Protein AF-A0A4Q9HII8-F1 (afdb_monomer)

Solvent-accessible surface area (backbone atoms only — not comparable to full-atom values): 2689 Å² total; per-residue (Å²): 93,76,48,70,62,40,65,41,68,62,85,93,44,72,40,33,78,58,44,68,48,77,45,61,90,94,60,86,86,82,86,83,77,64,92,84,61,56,118

Secondary structure (DSSP, 8-state):
-EEEEEEEEETTEEEEEEEEEE--TT-------STTS--

Sequence (39 aa):
MAFSGVTRSYGAVRAVDGLDLTIGSGETVALLGRNGAGK

Nearest PDB structures (foldseek):
  2yyz-assembly1_A  TM=8.812E-01  e=2.333E-01  Thermotoga maritima MSB8
  4u00-assembly1_A  TM=8.283E-01  e=1.159E+00  Thermus thermophilus HB8
  6ic4-assembly1_J  TM=8.064E-01  e=1.642E+00  Acinetobacter baumannii

pLDDT: mean 91.62, std 4.32, range [79.44, 96.88]

Organism: Streptomyces kasugaensis (NCBI:txid1946)

Mean predicted aligned error: 3.25 Å

InterPro domains:
  IPR027417 P-loop containing nucleoside triphosphate hydrolase [G3DSA:3.40.50.300] (1-39)
  IPR027417 P-loop containing nucleoside triphosphate hydrolase [SSF52540] (5-39)

Radius of gyration: 11.71 Å; Cα contacts (8 Å, |Δi|>4): 49; chains: 1; bounding box: 24×13×33 Å

Foldseek 3Di:
DWDFQDWDDDVPDTLDGTDTDDADVVGDDDDDDDPSNND

Struc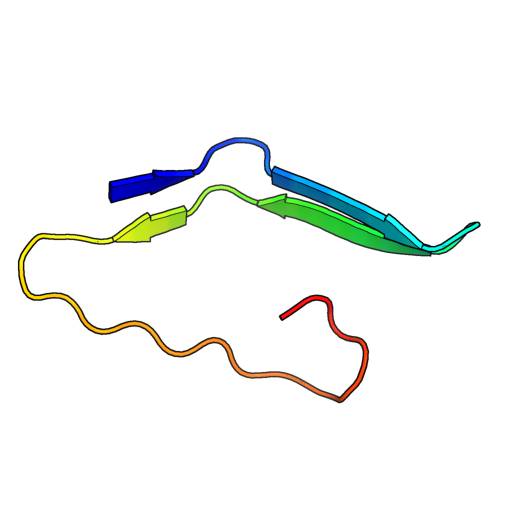ture (mmCIF, N/CA/C/O backbone):
data_AF-A0A4Q9HII8-F1
#
_entry.id   AF-A0A4Q9HII8-F1
#
loop_
_atom_site.group_PDB
_atom_site.id
_atom_site.type_symbol
_atom_site.label_atom_id
_atom_site.lab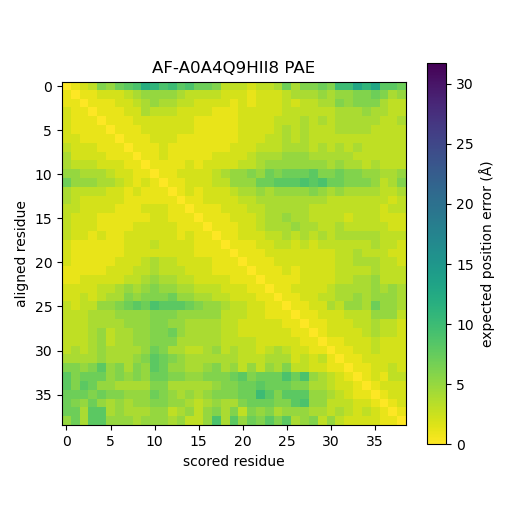el_alt_id
_atom_site.label_comp_id
_atom_site.label_asym_id
_atom_site.label_entity_id
_atom_site.label_seq_id
_atom_site.pdbx_PDB_ins_code
_atom_site.Cartn_x
_atom_site.Cartn_y
_atom_site.Cartn_z
_atom_site.occupancy
_atom_site.B_iso_or_equiv
_atom_site.auth_seq_id
_atom_site.auth_comp_id
_atom_site.auth_asym_id
_atom_site.auth_atom_id
_atom_site.pdbx_PDB_model_num
ATOM 1 N N . MET A 1 1 ? -13.133 1.599 7.419 1.00 88.75 1 MET A N 1
ATOM 2 C CA . MET A 1 1 ? -12.763 2.426 6.246 1.00 88.75 1 MET A CA 1
ATOM 3 C C . MET A 1 1 ? -12.624 1.508 5.043 1.00 88.75 1 MET A C 1
ATOM 5 O O . MET A 1 1 ? -12.213 0.374 5.238 1.00 88.75 1 MET A O 1
ATOM 9 N N . ALA A 1 2 ? -12.976 1.957 3.838 1.00 93.75 2 ALA A N 1
ATOM 10 C CA . ALA A 1 2 ? -12.846 1.146 2.629 1.00 93.75 2 ALA A CA 1
ATOM 11 C C . ALA A 1 2 ? -12.243 1.958 1.477 1.00 93.75 2 ALA A C 1
ATOM 13 O O . ALA A 1 2 ? -12.530 3.147 1.335 1.00 93.75 2 ALA A O 1
ATOM 14 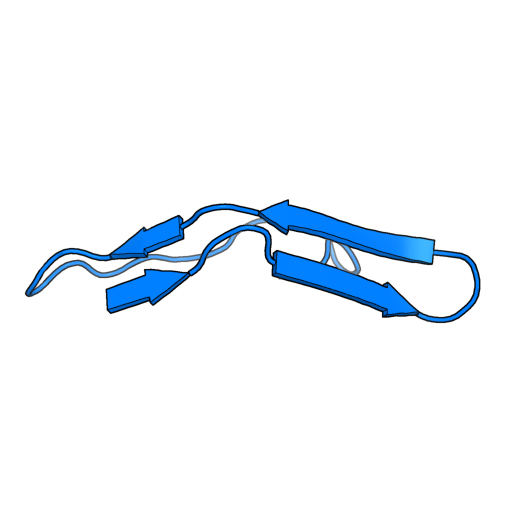N N . PHE A 1 3 ? -11.433 1.284 0.671 1.00 94.19 3 PHE A N 1
ATOM 15 C CA . PHE A 1 3 ? -10.900 1.730 -0.605 1.00 94.19 3 PHE A CA 1
ATOM 16 C C . PHE A 1 3 ? -11.325 0.726 -1.673 1.00 94.19 3 PHE A C 1
ATOM 18 O O . PHE A 1 3 ? -11.308 -0.480 -1.416 1.00 94.19 3 PHE A O 1
ATOM 25 N N . SER A 1 4 ? -11.681 1.213 -2.860 1.00 96.75 4 SER A N 1
ATOM 26 C CA . SER A 1 4 ? -12.093 0.349 -3.965 1.00 96.75 4 SER A CA 1
ATOM 27 C C . SER A 1 4 ? -11.475 0.794 -5.283 1.00 96.75 4 SER A C 1
ATOM 29 O O . SER A 1 4 ? -11.413 1.993 -5.563 1.00 96.75 4 SER A O 1
ATOM 31 N N . GLY A 1 5 ? -11.019 -0.169 -6.083 1.00 95.94 5 GLY A N 1
ATOM 32 C CA . GLY A 1 5 ? -10.446 0.051 -7.407 1.00 95.94 5 GLY A CA 1
ATOM 33 C C . GLY A 1 5 ? -9.226 0.973 -7.410 1.00 95.94 5 GLY A C 1
ATOM 34 O O . GLY A 1 5 ? -9.010 1.697 -8.383 1.00 95.94 5 GLY A O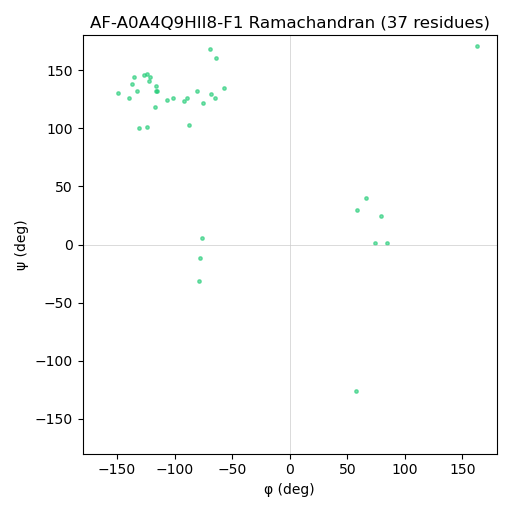 1
ATOM 35 N N . 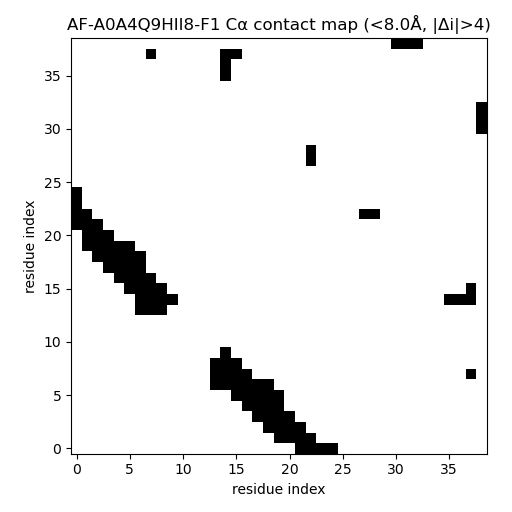VAL A 1 6 ? -8.440 1.003 -6.329 1.00 94.44 6 VAL A N 1
ATOM 36 C CA . VAL A 1 6 ? -7.307 1.927 -6.221 1.00 94.44 6 VAL A CA 1
ATOM 37 C C . VAL A 1 6 ? -6.270 1.582 -7.279 1.00 94.44 6 VAL A C 1
ATOM 39 O O . VAL A 1 6 ? -5.796 0.452 -7.371 1.00 94.44 6 VAL A O 1
ATOM 42 N N . THR A 1 7 ? -5.895 2.581 -8.072 1.00 94.94 7 THR A N 1
ATOM 43 C CA . THR A 1 7 ? -4.835 2.476 -9.073 1.00 94.94 7 THR A CA 1
ATOM 44 C C . THR A 1 7 ? -3.810 3.582 -8.856 1.00 94.94 7 THR A C 1
ATOM 46 O O . THR A 1 7 ? -4.136 4.693 -8.432 1.00 94.94 7 THR A O 1
ATOM 49 N N . ARG A 1 8 ? -2.539 3.289 -9.132 1.00 92.56 8 ARG A N 1
ATOM 50 C CA . ARG A 1 8 ? -1.455 4.273 -9.072 1.00 92.56 8 ARG A CA 1
ATOM 51 C C . ARG A 1 8 ? -0.380 3.924 -10.084 1.00 92.56 8 ARG A C 1
ATOM 53 O O . ARG A 1 8 ? 0.122 2.803 -10.082 1.00 92.56 8 ARG A O 1
ATOM 60 N N . SER A 1 9 ? 0.028 4.909 -10.877 1.00 9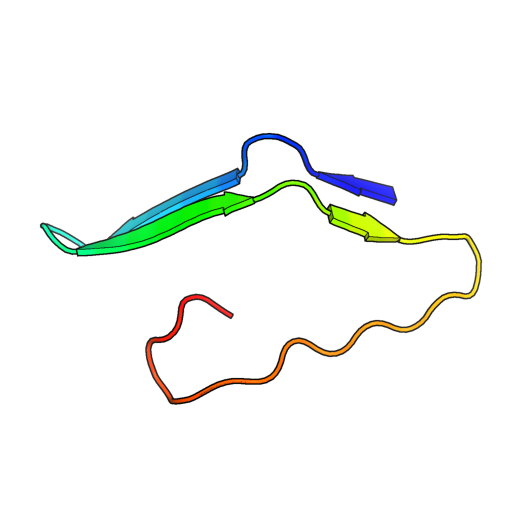3.44 9 SER A N 1
ATOM 61 C CA . SER A 1 9 ? 1.122 4.768 -11.838 1.00 93.44 9 SER A CA 1
ATOM 62 C C . SER A 1 9 ? 2.216 5.807 -11.606 1.00 93.44 9 SER A C 1
ATOM 64 O O . SER A 1 9 ? 1.937 6.944 -11.223 1.00 93.44 9 SER A O 1
ATOM 66 N N . TYR A 1 10 ? 3.457 5.412 -11.875 1.00 89.50 10 TYR A N 1
ATOM 67 C CA . TYR A 1 10 ? 4.641 6.261 -11.927 1.00 89.50 10 TYR A CA 1
ATOM 68 C C . TYR A 1 10 ? 5.283 6.090 -13.305 1.00 89.50 10 TYR A C 1
ATOM 70 O O . TYR A 1 10 ? 5.931 5.080 -13.589 1.00 89.50 10 TYR A O 1
ATOM 78 N N . GLY A 1 11 ? 5.049 7.059 -14.193 1.00 91.81 11 GLY A N 1
ATOM 79 C CA . GLY A 1 11 ? 5.406 6.925 -15.605 1.00 91.81 11 GLY A CA 1
ATOM 80 C C . GLY A 1 11 ? 4.722 5.705 -16.229 1.00 91.81 11 GLY A C 1
ATOM 81 O O . GLY A 1 11 ? 3.507 5.555 -16.130 1.00 91.81 11 GLY A O 1
ATOM 82 N N . ALA A 1 12 ? 5.513 4.820 -16.839 1.00 92.69 12 ALA A N 1
ATOM 83 C CA . ALA A 1 12 ? 5.019 3.586 -17.452 1.00 92.69 12 ALA A CA 1
ATOM 84 C C . ALA A 1 12 ? 4.704 2.461 -16.444 1.00 92.69 12 ALA A C 1
ATOM 86 O O . ALA A 1 12 ? 4.106 1.455 -16.819 1.00 92.69 12 ALA A O 1
ATOM 87 N N . VAL A 1 13 ? 5.105 2.597 -15.176 1.00 91.06 13 VAL A N 1
ATOM 88 C CA . VAL A 1 13 ? 4.924 1.543 -14.170 1.00 91.06 13 VAL A CA 1
ATOM 89 C C . VAL A 1 13 ? 3.605 1.745 -13.444 1.00 91.06 13 VAL A C 1
ATOM 91 O O . VAL A 1 13 ? 3.396 2.781 -12.815 1.00 91.06 13 VAL A O 1
ATOM 94 N N . ARG A 1 14 ? 2.742 0.729 -13.460 1.00 91.62 14 ARG A N 1
ATOM 95 C CA . ARG A 1 14 ? 1.560 0.672 -12.599 1.00 91.62 14 ARG A CA 1
ATOM 96 C C . ARG A 1 14 ? 1.940 0.040 -11.260 1.00 91.62 14 ARG A C 1
ATOM 98 O O . ARG A 1 14 ? 2.147 -1.163 -11.176 1.00 91.62 14 ARG A O 1
ATOM 105 N N . ALA A 1 15 ? 2.089 0.877 -10.237 1.00 91.31 15 ALA A N 1
ATOM 106 C CA . ALA A 1 15 ? 2.491 0.47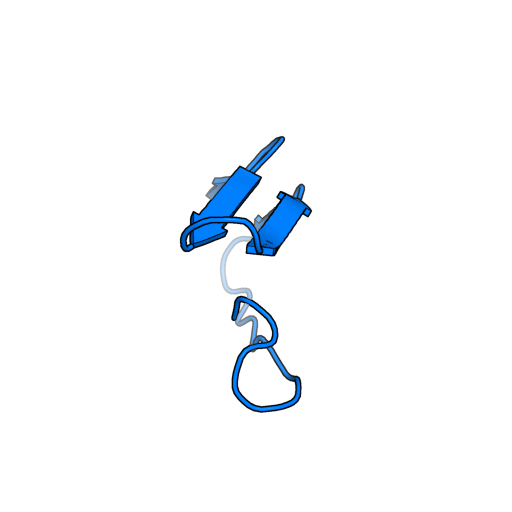0 -8.892 1.00 91.31 15 ALA A CA 1
ATOM 107 C C . ALA A 1 15 ? 1.335 -0.136 -8.084 1.00 91.31 15 ALA A C 1
ATOM 109 O O . ALA A 1 15 ? 1.570 -1.012 -7.262 1.00 91.31 15 ALA A O 1
ATOM 110 N N . VAL A 1 16 ? 0.102 0.311 -8.327 1.00 93.88 16 VAL A N 1
ATOM 111 C CA . VAL A 1 16 ? -1.117 -0.284 -7.760 1.00 93.88 16 VAL A CA 1
ATOM 112 C C . VAL A 1 16 ? -2.120 -0.462 -8.896 1.00 93.88 16 VAL A C 1
ATOM 114 O O . VAL A 1 16 ? -2.322 0.476 -9.673 1.00 93.88 16 VAL A O 1
ATOM 117 N N . ASP A 1 17 ? -2.730 -1.641 -9.009 1.00 93.94 17 ASP A N 1
ATOM 118 C CA . ASP A 1 17 ? -3.700 -1.966 -10.061 1.00 93.94 17 ASP A CA 1
ATOM 119 C C . ASP A 1 17 ? -4.963 -2.599 -9.469 1.00 93.94 17 ASP A C 1
ATOM 121 O O . ASP A 1 17 ? -4.963 -3.775 -9.118 1.00 93.94 17 ASP A O 1
ATOM 125 N N . GLY A 1 18 ? -6.025 -1.803 -9.324 1.00 94.38 18 GLY A N 1
ATOM 126 C CA . GLY A 1 18 ? -7.342 -2.281 -8.908 1.00 94.38 18 GLY A CA 1
ATOM 127 C C . GLY A 1 18 ? -7.400 -2.819 -7.477 1.00 94.38 18 GLY A C 1
ATOM 128 O O . GLY A 1 18 ? -8.045 -3.834 -7.241 1.00 94.38 18 GLY A O 1
ATOM 129 N N . LEU A 1 19 ? -6.724 -2.173 -6.520 1.00 93.31 19 LEU A N 1
ATOM 130 C CA . LEU A 1 19 ? -6.738 -2.609 -5.122 1.00 93.31 19 LEU A CA 1
ATOM 131 C C . LEU A 1 19 ? -8.067 -2.259 -4.437 1.00 93.31 19 LEU A C 1
ATOM 133 O O . LEU A 1 19 ? -8.414 -1.082 -4.296 1.00 93.31 19 LEU A O 1
ATOM 137 N N . ASP A 1 20 ? -8.734 -3.290 -3.924 1.00 94.94 20 ASP A N 1
ATOM 138 C CA . ASP A 1 20 ? -9.825 -3.186 -2.959 1.00 94.94 20 ASP A CA 1
ATOM 139 C C . ASP A 1 20 ? -9.301 -3.517 -1.554 1.00 94.94 20 ASP A C 1
ATOM 141 O O . ASP A 1 20 ? -8.699 -4.569 -1.333 1.00 94.94 20 ASP A O 1
ATOM 145 N N . LEU A 1 21 ? -9.516 -2.621 -0.589 1.00 94.31 21 LEU A N 1
ATOM 146 C CA . LEU A 1 21 ? -9.069 -2.792 0.795 1.00 94.31 21 LEU A CA 1
ATOM 147 C C . LEU A 1 21 ? -10.143 -2.303 1.761 1.00 94.31 21 LEU A C 1
ATOM 149 O O . LEU A 1 21 ? -10.563 -1.151 1.705 1.00 94.31 21 LEU A O 1
ATOM 153 N N . THR A 1 22 ? -10.537 -3.157 2.702 1.00 96.25 22 THR A N 1
ATOM 154 C CA . THR A 1 22 ? -11.423 -2.785 3.810 1.00 96.25 22 THR A CA 1
ATOM 155 C C . THR A 1 22 ? -10.676 -2.946 5.123 1.00 96.25 22 THR A C 1
ATOM 157 O O . THR A 1 22 ? -10.053 -3.975 5.347 1.00 96.25 22 THR A O 1
ATOM 160 N N . ILE A 1 23 ? -10.746 -1.924 5.974 1.00 95.25 23 ILE A N 1
ATOM 161 C CA . ILE A 1 23 ? -10.182 -1.916 7.325 1.00 95.25 23 ILE A CA 1
ATOM 162 C C . ILE A 1 23 ? -11.340 -1.770 8.312 1.00 95.25 23 ILE A C 1
ATOM 164 O O . ILE A 1 23 ? -12.078 -0.772 8.278 1.00 95.25 23 ILE A O 1
ATOM 168 N N . GLY A 1 24 ? -11.512 -2.771 9.167 1.00 96.88 24 GLY A N 1
ATOM 169 C CA . GLY A 1 24 ? -12.505 -2.815 10.229 1.00 96.88 24 GLY A CA 1
ATOM 170 C C . GLY A 1 24 ? -12.227 -1.823 11.361 1.00 96.88 24 GLY A C 1
ATOM 171 O O . GLY A 1 24 ? -11.165 -1.209 11.459 1.00 96.88 24 GLY A O 1
ATOM 172 N N . SER A 1 25 ? -13.214 -1.640 12.240 1.00 96.19 25 SER A N 1
ATOM 173 C CA . SER A 1 25 ? -13.036 -0.807 13.435 1.00 96.19 25 SER A CA 1
ATOM 174 C C . SER A 1 25 ? -12.062 -1.476 14.407 1.00 96.19 25 SER A C 1
ATOM 176 O O . SER A 1 25 ? -12.228 -2.651 14.727 1.00 96.19 25 SER A O 1
ATOM 178 N N . GLY A 1 26 ? -11.053 -0.735 14.870 1.00 96.19 26 GLY A N 1
ATOM 179 C CA . GLY A 1 26 ? -10.000 -1.259 15.748 1.00 96.19 26 GLY A CA 1
ATOM 180 C C . GLY A 1 26 ? -8.973 -2.159 15.050 1.00 96.19 26 GLY A C 1
ATOM 181 O O . GLY A 1 26 ? -8.060 -2.655 15.706 1.00 96.19 26 GLY A O 1
ATOM 182 N N . GLU A 1 27 ? -9.090 -2.363 13.736 1.00 95.38 27 GLU A N 1
ATOM 183 C CA . GLU A 1 27 ? -8.156 -3.180 12.967 1.00 95.38 27 GLU A CA 1
ATOM 184 C C . GLU A 1 27 ? -6.890 -2.386 12.626 1.00 95.38 27 GLU A C 1
ATOM 186 O O . GLU A 1 27 ? -6.950 -1.253 12.145 1.00 95.38 27 GLU A O 1
ATOM 191 N N . THR A 1 28 ? -5.729 -2.997 12.862 1.00 93.25 28 THR A N 1
ATOM 192 C CA . THR A 1 28 ? -4.433 -2.462 12.433 1.00 93.25 28 THR A CA 1
ATOM 193 C C . THR A 1 28 ? -3.920 -3.282 11.263 1.00 93.25 28 THR A C 1
ATOM 195 O O . THR A 1 28 ? -3.762 -4.495 11.378 1.00 93.25 28 THR A O 1
ATOM 198 N N . VAL A 1 29 ? -3.621 -2.612 10.152 1.00 91.12 29 VAL A N 1
ATOM 199 C CA . VAL A 1 29 ? -3.108 -3.242 8.931 1.00 91.12 29 VAL A CA 1
ATOM 200 C C . VAL A 1 29 ? -1.702 -2.730 8.650 1.00 91.12 29 VAL A C 1
ATOM 202 O O . VAL A 1 29 ? -1.441 -1.530 8.730 1.00 91.12 29 VAL A O 1
ATOM 205 N N . ALA A 1 30 ? -0.801 -3.640 8.286 1.00 90.19 30 ALA A N 1
ATOM 206 C CA . ALA A 1 30 ? 0.522 -3.313 7.774 1.00 90.19 30 ALA A CA 1
ATOM 207 C C . ALA A 1 30 ? 0.639 -3.790 6.326 1.00 90.19 30 ALA A C 1
ATOM 209 O O . ALA A 1 30 ? 0.321 -4.936 6.010 1.00 90.19 30 ALA A O 1
ATOM 210 N N . LEU A 1 31 ? 1.133 -2.921 5.448 1.00 89.38 31 LEU A N 1
ATOM 211 C CA . LEU A 1 31 ? 1.481 -3.296 4.083 1.00 89.38 31 LEU A CA 1
ATOM 212 C C . LEU A 1 31 ? 2.941 -3.769 4.069 1.00 89.38 31 LEU A C 1
ATOM 214 O O . LEU A 1 31 ? 3.835 -3.042 4.504 1.00 89.38 31 LEU A O 1
ATOM 218 N N . LEU A 1 32 ? 3.203 -4.977 3.555 1.00 87.12 32 LEU A N 1
ATOM 219 C CA . LEU A 1 32 ? 4.552 -5.554 3.443 1.00 87.12 32 LEU A CA 1
ATOM 220 C C . LEU A 1 32 ? 4.916 -5.900 2.000 1.00 87.12 32 LEU A C 1
ATOM 222 O O . LEU A 1 32 ? 4.078 -6.277 1.189 1.00 87.12 32 LEU A O 1
ATOM 226 N N . GLY A 1 33 ? 6.188 -5.703 1.656 1.00 84.81 33 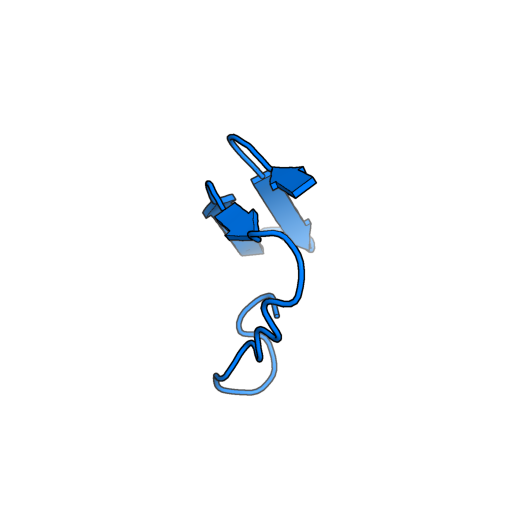GLY A N 1
ATOM 227 C CA . GLY A 1 33 ? 6.699 -5.955 0.313 1.00 84.81 33 GLY A CA 1
ATOM 228 C C . GLY A 1 33 ? 8.039 -5.274 0.057 1.00 84.81 33 GLY A C 1
ATOM 229 O O . GLY A 1 33 ? 8.479 -4.421 0.827 1.00 84.81 33 GLY A O 1
ATOM 230 N N . ARG A 1 34 ? 8.663 -5.600 -1.074 1.00 87.75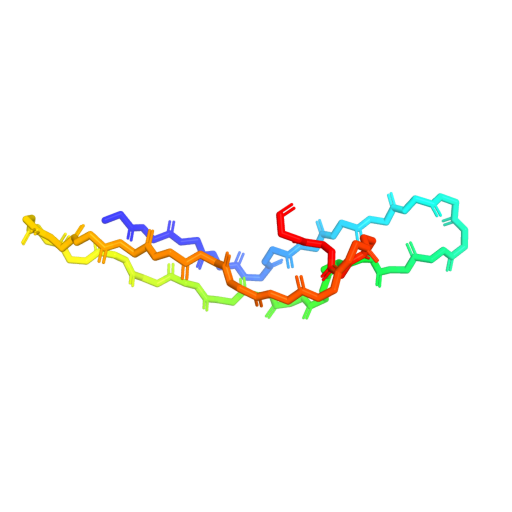 34 ARG A N 1
ATOM 231 C CA . ARG A 1 34 ? 9.940 -5.002 -1.499 1.00 87.75 34 ARG A CA 1
ATOM 232 C C . ARG A 1 34 ? 9.813 -3.494 -1.763 1.00 87.75 34 ARG A C 1
ATOM 234 O O . ARG A 1 34 ? 8.705 -2.987 -1.967 1.00 87.75 34 ARG A O 1
ATOM 241 N N . ASN A 1 35 ? 10.935 -2.774 -1.761 1.00 86.62 35 ASN A N 1
ATOM 242 C CA . ASN A 1 35 ? 10.964 -1.364 -2.166 1.00 86.62 35 ASN A CA 1
ATOM 243 C C . ASN A 1 35 ? 10.421 -1.219 -3.596 1.00 86.62 35 ASN A C 1
ATOM 245 O O . ASN A 1 35 ? 10.748 -2.023 -4.465 1.00 86.62 35 ASN A O 1
ATOM 249 N N . GLY A 1 36 ? 9.556 -0.223 -3.813 1.00 82.25 36 GLY A N 1
ATOM 250 C CA . GLY A 1 36 ? 8.906 0.019 -5.107 1.00 82.25 36 GLY A CA 1
ATOM 251 C C . GLY A 1 36 ? 7.637 -0.800 -5.387 1.00 82.25 36 GLY A C 1
ATOM 252 O O . GLY A 1 36 ? 7.049 -0.630 -6.445 1.00 82.25 36 GLY A O 1
ATOM 253 N N . ALA A 1 37 ? 7.172 -1.646 -4.459 1.00 83.19 37 ALA A N 1
ATOM 254 C CA . ALA A 1 37 ? 5.989 -2.496 -4.667 1.00 83.19 37 ALA A CA 1
ATOM 255 C C . ALA A 1 37 ? 4.620 -1.781 -4.566 1.00 83.19 37 ALA A C 1
ATOM 257 O O . ALA A 1 37 ? 3.603 -2.460 -4.579 1.00 83.19 37 ALA A O 1
ATOM 258 N N . GLY A 1 38 ? 4.581 -0.452 -4.415 1.00 79.44 38 GLY A N 1
ATOM 259 C CA . GLY A 1 38 ? 3.313 0.295 -4.335 1.00 79.44 38 GLY A CA 1
ATOM 260 C C . GLY A 1 38 ? 2.611 0.253 -2.974 1.00 79.44 38 GLY A C 1
ATOM 261 O O . GLY A 1 38 ? 1.397 0.415 -2.913 1.00 79.44 38 GLY A O 1
ATOM 262 N N . LYS A 1 39 ? 3.381 0.027 -1.905 1.00 84.25 39 LYS A N 1
ATOM 263 C CA . LYS A 1 39 ? 2.922 0.212 -0.522 1.00 84.25 39 LYS A CA 1
ATOM 264 C C . LYS A 1 39 ? 2.881 1.676 -0.130 1.00 84.25 39 LYS A C 1
ATOM 266 O O . LYS A 1 39 ? 3.722 2.424 -0.680 1.00 84.25 39 LYS A O 1
#